Protein AF-A0A5C9EFH4-F1 (afdb_monomer)

Secondary structure (DSSP, 8-state):
-----SSHHHHHHHHHHHHHHHHHHHSB-SSSTTSSTTB----SB--EEE-HHHHHSS-TTTTEEESSSS-B-HHHHHHTHHHHHHHHGGG-

Nearest PDB structures (foldseek):
  6muu-assembly1_D  TM=8.212E-01  e=4.209E-02  Thermococcus onnurineus

Structure (mmCIF, N/CA/C/O backbone):
data_AF-A0A5C9EFH4-F1
#
_entry.id   AF-A0A5C9EFH4-F1
#
loop_
_atom_site.group_PDB
_atom_site.id
_atom_site.type_symbol
_atom_site.label_atom_id
_atom_site.label_alt_id
_atom_site.label_comp_id
_atom_site.label_asym_id
_atom_site.label_entity_id
_atom_site.label_seq_id
_atom_site.pdbx_PDB_ins_code
_atom_site.Cartn_x
_atom_site.Cartn_y
_atom_site.Cartn_z
_atom_site.occupancy
_atom_site.B_iso_or_equiv
_atom_site.auth_seq_id
_atom_site.auth_comp_id
_atom_site.auth_asym_id
_atom_site.auth_atom_id
_atom_site.pdbx_PDB_model_num
ATOM 1 N N . MET A 1 1 ? 5.265 6.478 3.178 1.00 89.62 1 MET A N 1
ATOM 2 C CA . MET A 1 1 ? 4.370 7.462 2.526 1.00 89.62 1 MET A CA 1
ATOM 3 C C . MET A 1 1 ? 3.094 7.560 3.350 1.00 89.62 1 MET A C 1
ATOM 5 O O . MET A 1 1 ? 2.703 6.543 3.906 1.00 89.62 1 MET A O 1
ATOM 9 N N . ILE A 1 2 ? 2.492 8.745 3.462 1.00 93.06 2 ILE A N 1
ATOM 10 C CA . ILE A 1 2 ? 1.165 8.944 4.072 1.00 93.06 2 ILE A CA 1
ATOM 11 C C . ILE A 1 2 ? 0.185 9.235 2.932 1.00 93.06 2 ILE A C 1
ATOM 13 O O . ILE A 1 2 ? 0.551 9.947 1.997 1.00 93.06 2 ILE A O 1
ATOM 17 N N . TYR A 1 3 ? -1.006 8.646 2.991 1.00 95.00 3 TYR A N 1
ATOM 18 C CA . TYR A 1 3 ? -2.086 8.865 2.036 1.00 95.00 3 TYR A CA 1
ATOM 19 C C . TYR A 1 3 ? -3.367 9.117 2.827 1.00 95.00 3 TYR A C 1
ATOM 21 O O . TYR A 1 3 ? -3.798 8.241 3.576 1.00 95.00 3 TYR A O 1
ATOM 29 N N . ASP A 1 4 ? -3.931 10.311 2.685 1.00 94.19 4 ASP A N 1
ATOM 30 C CA . ASP A 1 4 ? -5.131 10.713 3.412 1.00 94.19 4 ASP A CA 1
ATOM 31 C C . ASP A 1 4 ? -6.383 10.273 2.645 1.00 94.19 4 ASP A C 1
ATOM 33 O O . ASP A 1 4 ? -6.472 10.438 1.428 1.00 94.19 4 ASP A O 1
ATOM 37 N N . ILE A 1 5 ? -7.349 9.706 3.368 1.00 93.19 5 ILE A N 1
ATOM 38 C CA . ILE A 1 5 ? -8.623 9.232 2.825 1.00 93.19 5 ILE A CA 1
ATOM 39 C C . ILE A 1 5 ? -9.727 10.073 3.463 1.00 93.19 5 ILE A C 1
ATOM 41 O O . ILE A 1 5 ? -9.941 9.998 4.670 1.00 93.19 5 ILE A O 1
ATOM 45 N N . TYR A 1 6 ? -10.416 10.884 2.663 1.00 91.56 6 TYR A N 1
ATOM 46 C CA . TYR A 1 6 ? -11.524 11.729 3.121 1.00 91.56 6 TYR A CA 1
ATOM 47 C C . TYR A 1 6 ? -12.883 11.140 2.758 1.00 91.56 6 TYR A C 1
ATOM 49 O O . TYR A 1 6 ? -13.892 11.455 3.383 1.00 91.56 6 TYR A O 1
ATOM 57 N N . ASN A 1 7 ? -12.927 10.335 1.699 1.00 93.44 7 ASN A N 1
ATOM 58 C CA . ASN A 1 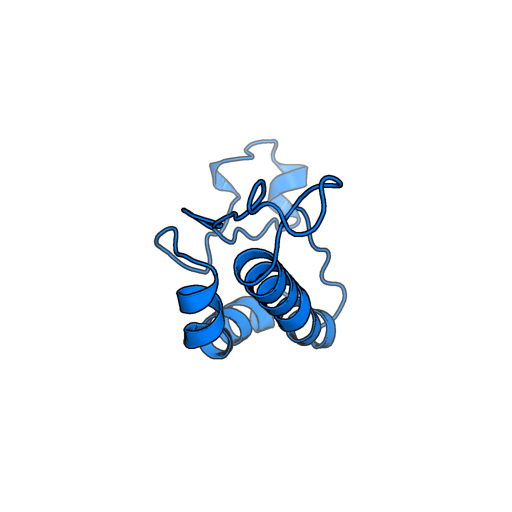7 ? -14.130 9.668 1.234 1.00 93.44 7 ASN A CA 1
ATOM 59 C C . ASN A 1 7 ? -13.780 8.356 0.514 1.00 93.44 7 ASN A C 1
ATOM 61 O O . ASN A 1 7 ? -12.641 8.116 0.118 1.00 93.44 7 ASN A O 1
ATOM 65 N N . GLN A 1 8 ? -14.787 7.511 0.297 1.00 92.12 8 GLN A N 1
ATOM 66 C CA . GLN A 1 8 ? -14.599 6.173 -0.269 1.00 92.12 8 GLN A CA 1
ATOM 67 C C . GLN A 1 8 ? -13.946 6.172 -1.665 1.00 92.12 8 GLN A C 1
ATOM 69 O O . GLN A 1 8 ? -13.248 5.222 -2.014 1.00 92.12 8 GLN A O 1
ATOM 74 N N . LYS A 1 9 ? -14.133 7.234 -2.460 1.00 94.62 9 LYS A N 1
ATOM 75 C CA . LYS A 1 9 ? -13.533 7.359 -3.796 1.00 94.62 9 LYS A CA 1
ATOM 76 C C . LYS A 1 9 ? -12.014 7.521 -3.733 1.00 94.62 9 LYS A C 1
ATOM 78 O O . LYS A 1 9 ? -11.327 7.133 -4.671 1.00 94.62 9 LYS A O 1
ATOM 83 N N . ASP A 1 10 ? -11.475 8.046 -2.637 1.00 95.69 10 ASP A N 1
ATOM 84 C CA . ASP A 1 10 ? -10.025 8.181 -2.475 1.00 95.69 10 ASP A CA 1
ATOM 85 C C . ASP A 1 10 ? -9.359 6.793 -2.384 1.00 95.69 10 ASP A C 1
ATOM 87 O O . ASP A 1 10 ? -8.246 6.602 -2.870 1.00 95.69 10 ASP A O 1
ATOM 91 N N . ILE A 1 11 ? -10.077 5.773 -1.887 1.00 94.38 11 ILE A N 1
ATOM 92 C CA . ILE A 1 11 ? -9.602 4.380 -1.922 1.00 94.38 11 ILE A CA 1
ATOM 93 C C . ILE A 1 11 ? -9.407 3.914 -3.372 1.00 94.38 11 ILE A C 1
ATOM 95 O O . ILE A 1 11 ? -8.444 3.209 -3.660 1.00 94.38 11 ILE A O 1
ATOM 99 N N . ASP A 1 12 ? -10.264 4.334 -4.308 1.00 95.00 12 ASP A N 1
ATOM 100 C CA . ASP A 1 12 ? -10.091 4.004 -5.730 1.00 95.00 12 ASP A CA 1
ATOM 101 C C . ASP A 1 12 ? -8.829 4.646 -6.306 1.00 95.00 12 ASP A C 1
ATOM 103 O O . ASP A 1 12 ? -8.134 4.048 -7.127 1.00 95.00 12 ASP A O 1
ATOM 107 N N . PHE A 1 13 ? -8.500 5.857 -5.860 1.00 96.25 13 PHE A N 1
ATOM 108 C CA . PHE A 1 13 ? -7.318 6.578 -6.318 1.00 96.25 13 PHE A CA 1
ATOM 109 C C . PHE A 1 13 ? -6.012 6.025 -5.751 1.00 96.25 13 PHE A C 1
ATOM 111 O O . PHE A 1 13 ? -4.969 6.171 -6.392 1.00 96.25 13 PHE A O 1
ATOM 118 N N . LEU A 1 14 ? -6.056 5.322 -4.618 1.00 95.81 14 LEU A N 1
ATOM 119 C CA . LEU A 1 14 ? -4.896 4.617 -4.079 1.00 95.81 14 LEU A CA 1
ATOM 120 C C . LEU A 1 14 ? -4.329 3.587 -5.077 1.00 95.81 14 LEU A C 1
ATOM 122 O O . LEU A 1 14 ? -3.116 3.374 -5.115 1.00 95.81 14 LEU A O 1
ATOM 126 N N . LEU A 1 15 ? -5.171 3.013 -5.948 1.00 96.31 15 LEU A N 1
ATOM 127 C CA . LEU A 1 15 ? -4.730 2.127 -7.031 1.00 96.31 15 LEU A CA 1
ATOM 128 C C . LEU A 1 15 ? -3.678 2.800 -7.920 1.00 96.31 15 LEU A C 1
ATOM 130 O O . LEU A 1 15 ? -2.673 2.180 -8.272 1.00 96.31 15 LEU A O 1
ATOM 134 N N . TYR A 1 16 ? -3.884 4.076 -8.254 1.00 97.62 16 TYR A N 1
ATOM 135 C CA . TYR A 1 16 ? -2.987 4.817 -9.138 1.00 97.62 1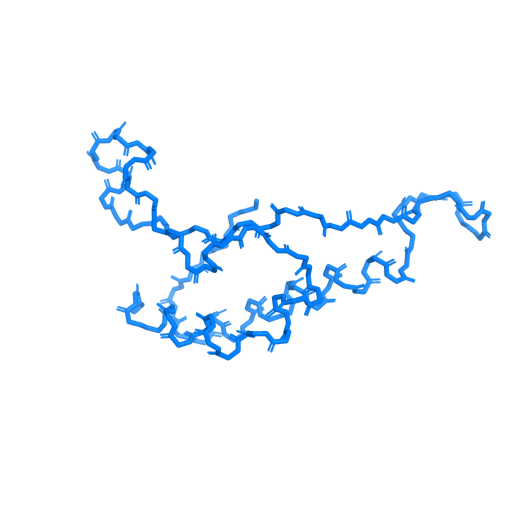6 TYR A CA 1
ATOM 136 C C . TYR A 1 16 ? -1.609 5.031 -8.522 1.00 97.62 16 TYR A C 1
ATOM 138 O O . TYR A 1 16 ? -0.622 5.092 -9.254 1.00 97.62 16 TYR A O 1
ATOM 146 N N . VAL A 1 17 ? -1.508 5.079 -7.193 1.00 97.31 17 VAL A N 1
ATOM 147 C CA . VAL A 1 17 ? -0.215 5.157 -6.509 1.00 97.31 17 VAL A CA 1
ATOM 148 C C . VAL A 1 17 ? 0.576 3.872 -6.737 1.00 97.31 17 VAL A C 1
ATOM 150 O O . VAL A 1 17 ? 1.707 3.928 -7.212 1.00 97.31 17 VAL A O 1
ATOM 153 N N . PHE A 1 18 ? -0.032 2.709 -6.493 1.00 97.12 18 PHE A N 1
ATOM 154 C CA . PHE A 1 18 ? 0.634 1.422 -6.711 1.00 97.12 18 PHE A CA 1
ATOM 155 C C . P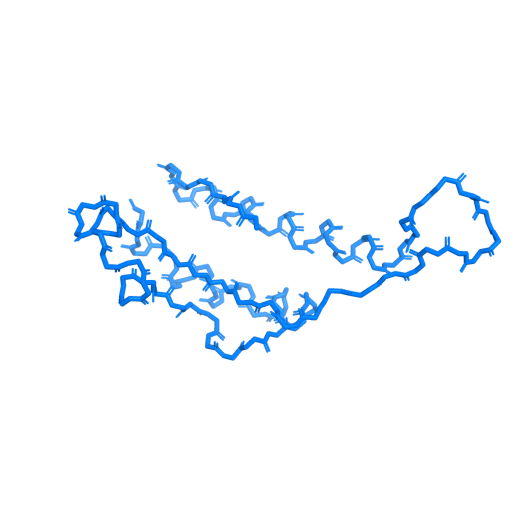HE A 1 18 ? 0.931 1.156 -8.191 1.00 97.12 18 PHE A C 1
ATOM 157 O O . PHE A 1 18 ? 1.998 0.645 -8.519 1.00 97.12 18 PHE A O 1
ATOM 164 N N . GLN A 1 19 ? 0.040 1.552 -9.104 1.00 97.44 19 GLN A N 1
ATOM 165 C CA . GLN A 1 19 ? 0.313 1.476 -10.542 1.00 97.44 19 GLN A CA 1
ATOM 166 C C . GLN A 1 19 ? 1.499 2.359 -10.932 1.00 97.44 19 GLN A C 1
ATOM 168 O O . GLN A 1 19 ? 2.367 1.914 -11.673 1.00 97.44 19 GLN A O 1
ATOM 173 N N . SER A 1 20 ? 1.585 3.575 -10.390 1.00 96.81 20 SER A N 1
ATOM 174 C CA . SER A 1 20 ? 2.720 4.471 -10.635 1.00 96.81 20 SER A CA 1
ATOM 175 C C . SER A 1 20 ? 4.025 3.908 -10.072 1.00 96.81 20 SER A C 1
ATOM 177 O O . SER A 1 20 ? 5.064 4.029 -10.712 1.00 96.81 20 SER A O 1
ATOM 179 N N . MET A 1 21 ? 3.980 3.242 -8.912 1.00 96.56 21 MET A N 1
ATOM 180 C CA . MET A 1 21 ? 5.138 2.519 -8.379 1.00 96.56 21 MET A CA 1
ATOM 181 C C . MET A 1 21 ? 5.574 1.405 -9.331 1.00 96.56 21 MET A C 1
ATOM 183 O O . MET A 1 21 ? 6.760 1.306 -9.621 1.00 96.56 21 MET A O 1
ATOM 187 N N . LYS A 1 22 ? 4.632 0.619 -9.870 1.00 96.69 22 LYS A N 1
ATOM 188 C CA . LYS A 1 22 ? 4.950 -0.440 -10.835 1.00 96.69 22 LYS A CA 1
ATOM 189 C C . LYS A 1 22 ? 5.539 0.121 -12.131 1.00 96.69 22 LYS A C 1
ATOM 191 O O . LYS A 1 22 ? 6.535 -0.398 -12.618 1.00 96.69 22 LYS A O 1
ATOM 196 N N . LEU A 1 23 ? 4.974 1.214 -12.643 1.00 95.62 23 LEU A N 1
ATOM 197 C CA . LEU A 1 23 ? 5.520 1.922 -13.803 1.00 95.62 23 LEU A CA 1
ATOM 198 C C . LEU A 1 23 ? 6.957 2.389 -13.557 1.00 95.62 23 LEU A C 1
ATOM 200 O O . LEU A 1 23 ? 7.776 2.316 -14.463 1.00 95.62 23 LEU A O 1
ATOM 204 N N . LEU A 1 24 ? 7.274 2.832 -12.339 1.00 92.88 24 LEU A N 1
ATOM 205 C CA . LEU A 1 24 ? 8.630 3.236 -11.981 1.00 92.88 24 LEU A CA 1
ATOM 206 C C . LEU A 1 24 ? 9.601 2.049 -11.859 1.00 92.88 24 LEU A C 1
ATOM 208 O O . LEU A 1 24 ? 10.777 2.228 -12.144 1.00 92.88 24 LEU A O 1
ATOM 212 N N . GLU A 1 25 ? 9.145 0.858 -11.455 1.00 94.12 25 GLU A N 1
ATOM 213 C CA . GLU A 1 25 ? 9.969 -0.370 -11.495 1.00 94.12 25 GLU A CA 1
ATOM 214 C C . GLU A 1 25 ? 10.288 -0.811 -12.931 1.00 94.12 25 GLU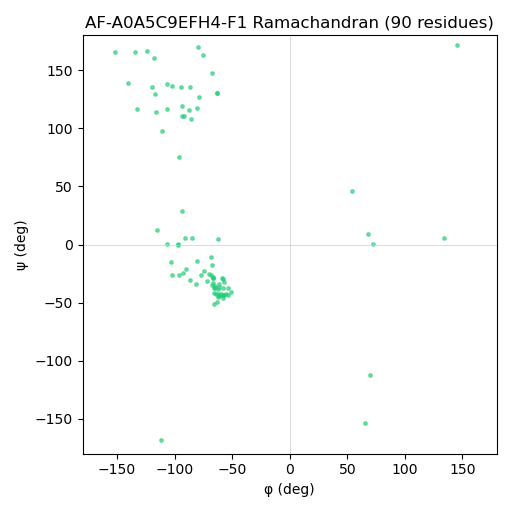 A C 1
ATOM 216 O O . GLU A 1 25 ? 11.353 -1.374 -13.191 1.00 94.12 25 GLU A O 1
ATOM 221 N N . ASP A 1 26 ? 9.351 -0.569 -13.851 1.00 91.75 26 ASP A N 1
ATOM 222 C CA . ASP A 1 26 ? 9.504 -0.866 -15.277 1.00 91.75 26 ASP A CA 1
ATOM 223 C C . ASP A 1 26 ? 10.326 0.220 -16.012 1.00 91.75 26 ASP A C 1
ATOM 225 O O . ASP A 1 26 ? 10.791 -0.006 -17.132 1.00 91.75 26 ASP A O 1
ATOM 229 N N . ASP A 1 27 ? 10.533 1.376 -15.373 1.00 89.06 27 ASP A N 1
ATOM 230 C CA . ASP A 1 27 ? 11.366 2.489 -15.836 1.00 89.06 27 ASP A CA 1
ATOM 231 C C . ASP A 1 27 ? 12.617 2.659 -14.938 1.00 89.06 27 ASP A C 1
ATOM 233 O O . ASP A 1 27 ? 12.981 1.790 -14.141 1.00 89.06 27 ASP A O 1
ATOM 237 N N . TYR A 1 28 ? 13.335 3.770 -15.091 1.00 85.69 28 TYR A N 1
ATOM 238 C CA . TYR A 1 28 ? 14.563 4.063 -14.361 1.00 85.69 28 TYR A CA 1
ATOM 239 C C . TYR A 1 28 ? 14.403 5.307 -13.484 1.00 85.69 28 TYR A C 1
ATOM 241 O O . TYR A 1 28 ? 14.042 6.390 -13.943 1.00 85.69 28 TYR A O 1
ATOM 249 N N . LEU A 1 29 ? 14.771 5.186 -12.211 1.00 84.94 29 LEU A N 1
ATOM 250 C CA . LEU A 1 29 ? 14.884 6.304 -11.288 1.00 84.94 29 LEU A CA 1
ATOM 251 C C . LEU A 1 29 ? 16.274 6.957 -11.406 1.00 84.94 29 LEU A C 1
ATOM 253 O O . LEU A 1 29 ? 17.277 6.406 -10.952 1.00 84.94 29 LEU A O 1
ATOM 257 N N . GLY A 1 30 ? 16.341 8.160 -11.985 1.00 81.62 30 GLY A N 1
ATOM 258 C CA . GLY A 1 30 ? 17.572 8.958 -12.067 1.00 81.62 30 GLY A CA 1
ATOM 259 C C . GLY A 1 30 ? 17.701 9.776 -13.356 1.00 81.62 30 GLY A C 1
ATOM 260 O O . GLY A 1 30 ? 16.910 9.644 -14.280 1.00 81.62 30 GLY A O 1
ATOM 261 N N . GLY A 1 31 ? 18.710 10.654 -13.419 1.00 70.69 31 GLY A N 1
ATOM 262 C CA . GLY A 1 31 ? 18.886 11.621 -14.518 1.00 70.69 31 GLY A CA 1
ATOM 263 C C . GLY A 1 31 ? 19.852 11.209 -15.637 1.00 70.69 31 GLY A C 1
ATOM 264 O O . GLY A 1 31 ? 20.057 11.977 -16.572 1.00 70.69 31 GLY A O 1
ATOM 265 N N . SER A 1 32 ? 20.478 10.032 -15.557 1.00 64.88 32 SER A N 1
ATOM 266 C CA . SER A 1 32 ? 21.598 9.655 -16.444 1.00 64.88 32 SER A CA 1
ATOM 267 C C . SER A 1 32 ? 21.181 9.056 -17.799 1.00 64.88 32 SER A C 1
ATOM 269 O O . SER A 1 32 ? 22.040 8.635 -18.576 1.00 64.88 32 SER A O 1
ATOM 271 N N . GLY A 1 33 ? 19.882 9.030 -18.113 1.00 65.25 33 GLY A N 1
ATOM 272 C CA . GLY A 1 33 ? 19.360 8.541 -19.392 1.00 65.25 33 GLY A CA 1
ATOM 273 C C . GLY A 1 33 ? 19.581 7.039 -19.637 1.00 65.25 33 GLY A C 1
ATOM 274 O O . GLY A 1 33 ? 19.711 6.247 -18.710 1.00 65.25 33 GLY A O 1
ATOM 275 N N . THR A 1 34 ? 19.641 6.648 -20.915 1.00 60.03 34 THR A N 1
ATOM 276 C CA . THR A 1 34 ? 19.554 5.271 -21.463 1.00 60.03 34 THR A CA 1
ATOM 277 C C . THR A 1 34 ? 20.646 4.273 -21.046 1.00 60.03 34 THR A C 1
ATOM 279 O O . THR A 1 34 ? 20.676 3.151 -21.547 1.00 60.03 34 THR A O 1
ATOM 282 N N . ARG A 1 35 ? 21.566 4.633 -20.144 1.00 72.00 35 ARG A N 1
ATOM 283 C CA . ARG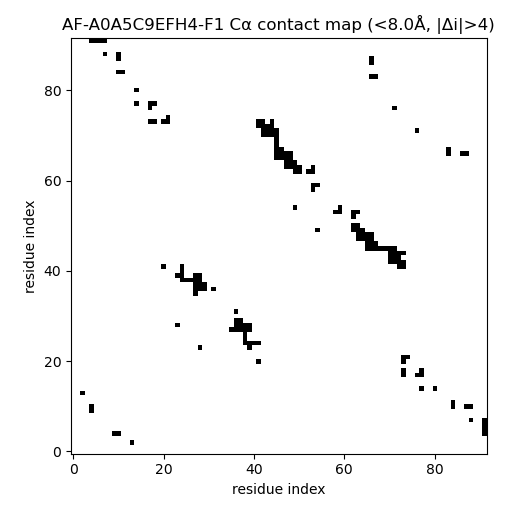 A 1 35 ? 22.724 3.800 -19.760 1.00 72.00 35 ARG A CA 1
ATOM 284 C C . ARG A 1 35 ? 22.487 2.916 -18.527 1.00 72.00 35 ARG A C 1
ATOM 286 O O . ARG A 1 35 ? 23.434 2.590 -17.820 1.00 72.00 35 ARG A O 1
ATOM 293 N N . GLY A 1 36 ? 21.238 2.510 -18.290 1.00 66.06 36 GLY A N 1
ATOM 294 C CA . GLY A 1 36 ? 20.887 1.400 -17.392 1.00 66.06 36 GLY A CA 1
ATOM 295 C C . GLY A 1 36 ? 21.141 1.615 -15.895 1.00 66.06 36 GLY A C 1
ATOM 296 O O . GLY A 1 36 ? 21.028 0.667 -15.125 1.00 66.06 36 GL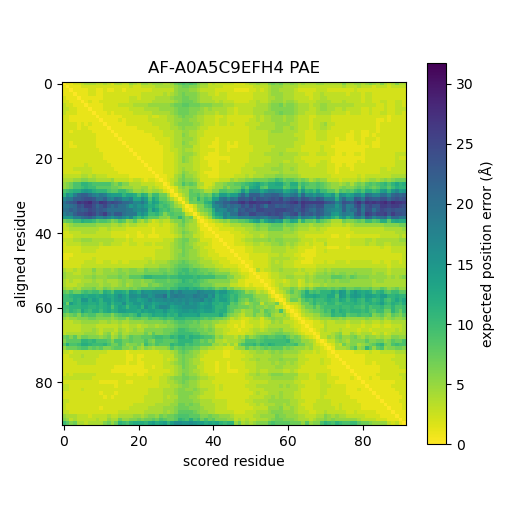Y A O 1
ATOM 297 N N . SER A 1 37 ? 21.478 2.828 -15.452 1.00 72.56 37 SER A N 1
ATOM 298 C CA . SER A 1 37 ? 21.628 3.145 -14.030 1.00 72.56 37 SER A CA 1
ATOM 299 C C . SER A 1 37 ? 20.315 3.706 -13.487 1.00 72.56 37 SER A C 1
ATOM 301 O O . SER A 1 37 ? 19.949 4.822 -13.854 1.00 72.56 37 SER A O 1
ATOM 303 N N . GLY A 1 38 ? 19.625 2.962 -12.622 1.00 82.12 38 GLY A N 1
ATOM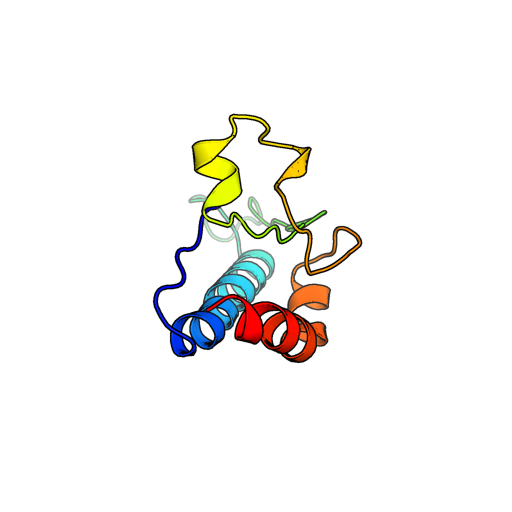 304 C CA . GLY A 1 38 ? 18.418 3.459 -11.949 1.00 82.12 38 GLY A CA 1
ATOM 305 C C . GLY A 1 38 ? 17.230 2.508 -11.936 1.00 82.12 38 GLY A C 1
ATOM 306 O O . GLY A 1 38 ? 16.172 2.916 -11.478 1.00 82.12 38 GLY A O 1
ATOM 307 N N . GLN A 1 39 ? 17.363 1.269 -12.418 1.00 89.06 39 GLN A N 1
ATOM 308 C CA . GLN A 1 39 ? 16.293 0.292 -12.232 1.00 89.06 39 GLN A CA 1
ATOM 309 C C . GLN A 1 39 ? 16.119 0.042 -10.731 1.00 89.06 39 GLN A C 1
ATOM 311 O O . GLN A 1 39 ? 17.103 -0.192 -10.022 1.00 89.06 39 GLN A O 1
ATOM 316 N N . ILE A 1 40 ? 14.879 0.116 -10.260 1.00 91.94 40 ILE A N 1
ATOM 317 C CA . ILE A 1 40 ? 14.534 -0.086 -8.856 1.00 91.94 40 ILE A CA 1
ATOM 318 C C . ILE A 1 40 ? 13.486 -1.183 -8.707 1.00 91.94 40 ILE A C 1
ATOM 320 O O . ILE A 1 40 ? 12.827 -1.578 -9.662 1.00 91.94 40 ILE A O 1
ATOM 324 N N . GLU A 1 41 ? 13.314 -1.639 -7.474 1.00 94.44 41 GLU A N 1
ATOM 325 C CA . GLU A 1 41 ? 12.210 -2.500 -7.072 1.00 94.44 41 GLU A CA 1
ATOM 326 C C . GLU A 1 41 ? 11.734 -2.057 -5.692 1.00 94.44 41 GLU A C 1
ATOM 328 O O . GLU A 1 41 ? 12.551 -1.770 -4.809 1.00 94.44 41 GLU A O 1
ATOM 333 N N . PHE A 1 42 ?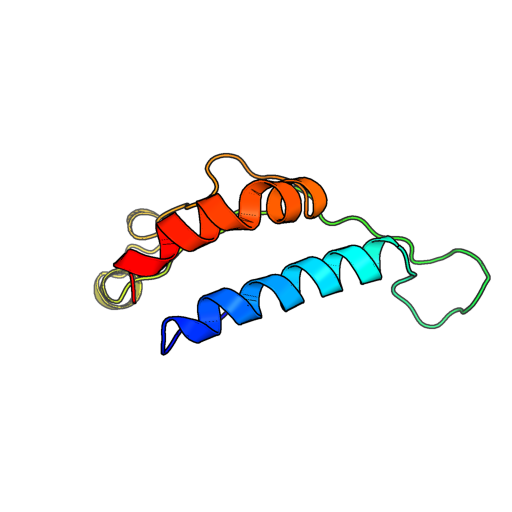 10.420 -2.026 -5.488 1.00 95.81 42 PHE A N 1
ATOM 334 C CA . PHE A 1 42 ? 9.836 -1.818 -4.174 1.00 95.81 42 PHE A CA 1
ATOM 335 C C . PHE A 1 42 ? 9.553 -3.168 -3.513 1.00 95.81 42 PHE A C 1
ATOM 337 O O . PHE A 1 42 ? 8.755 -3.979 -3.990 1.00 95.81 42 PHE A O 1
ATOM 344 N N . ARG A 1 43 ? 10.186 -3.394 -2.362 1.00 94.00 43 ARG A N 1
ATOM 345 C CA . ARG A 1 43 ? 10.047 -4.620 -1.569 1.00 94.00 43 ARG A CA 1
ATOM 346 C C . ARG A 1 43 ? 9.457 -4.317 -0.202 1.00 94.00 43 ARG A C 1
ATOM 348 O O . ARG A 1 43 ? 9.495 -3.177 0.255 1.00 94.00 43 ARG A O 1
ATOM 355 N N . ASP A 1 44 ? 8.921 -5.360 0.421 1.00 94.81 44 ASP A N 1
ATOM 356 C CA . ASP A 1 44 ? 8.468 -5.348 1.811 1.00 94.81 44 ASP A CA 1
ATOM 357 C C . ASP A 1 44 ? 7.470 -4.216 2.126 1.00 94.81 44 ASP A C 1
ATOM 359 O O . ASP A 1 44 ? 7.563 -3.530 3.144 1.00 94.81 44 ASP A O 1
ATOM 363 N N . ILE A 1 45 ? 6.469 -4.028 1.258 1.00 95.56 45 ILE A N 1
ATOM 364 C CA . ILE A 1 45 ? 5.445 -3.000 1.451 1.00 95.56 45 ILE A CA 1
ATOM 365 C C . ILE A 1 45 ? 4.386 -3.501 2.436 1.00 95.56 45 ILE A C 1
ATOM 367 O O . ILE A 1 45 ? 3.643 -4.446 2.154 1.00 95.56 45 ILE A O 1
ATOM 371 N N . SER A 1 46 ? 4.273 -2.809 3.568 1.00 94.81 46 SER A N 1
ATOM 372 C CA . SER A 1 46 ? 3.165 -2.919 4.521 1.00 94.81 46 SER A CA 1
ATOM 373 C C . SER A 1 46 ? 2.201 -1.747 4.358 1.00 94.81 46 SER A C 1
ATOM 375 O O . SER A 1 46 ? 2.646 -0.596 4.285 1.00 94.81 46 SER A O 1
ATOM 377 N N . ILE A 1 47 ? 0.897 -2.010 4.377 1.00 94.25 47 ILE A N 1
ATOM 378 C CA . ILE A 1 47 ? -0.125 -0.963 4.394 1.00 94.25 47 ILE A CA 1
ATOM 379 C C . ILE A 1 47 ? -0.731 -0.929 5.794 1.00 94.25 47 ILE A C 1
ATOM 381 O O . ILE A 1 47 ? -1.334 -1.904 6.236 1.00 94.25 47 ILE A O 1
ATOM 385 N N . ASN A 1 48 ? -0.554 0.195 6.486 1.00 93.38 48 ASN A N 1
ATOM 386 C CA . ASN A 1 48 ? -1.039 0.387 7.849 1.00 93.38 48 ASN A CA 1
ATOM 387 C C . ASN A 1 48 ? -2.013 1.562 7.896 1.00 93.38 48 ASN A C 1
ATOM 389 O O . ASN A 1 48 ? -1.734 2.618 7.323 1.00 93.38 48 ASN A O 1
ATOM 393 N N . VAL A 1 49 ? -3.125 1.384 8.602 1.00 92.75 49 VAL A N 1
ATOM 394 C CA . VAL A 1 49 ? -4.125 2.427 8.826 1.00 92.75 49 VAL A CA 1
ATOM 395 C C . VAL A 1 49 ? -3.845 3.121 10.153 1.00 92.75 49 VAL A C 1
ATOM 397 O O . VAL A 1 49 ? -3.559 2.469 11.158 1.00 92.75 49 VAL A O 1
ATOM 400 N N . LYS A 1 50 ? -3.923 4.453 10.131 1.00 90.69 50 LYS A N 1
ATOM 401 C CA . LYS A 1 50 ? -3.802 5.326 11.300 1.00 90.69 50 LYS A CA 1
ATOM 402 C C . LYS A 1 50 ? -5.159 5.953 11.585 1.00 90.69 50 LYS A C 1
ATOM 404 O O . LYS A 1 50 ? -5.538 6.926 10.941 1.00 90.69 50 LYS A O 1
ATOM 409 N N . GLU A 1 51 ? -5.890 5.365 12.519 1.00 85.31 51 GLU A N 1
ATOM 410 C CA . GLU A 1 51 ? -7.173 5.895 12.989 1.00 85.31 51 GLU A CA 1
ATOM 411 C C . GLU A 1 51 ? -6.964 7.031 14.002 1.00 85.31 51 GLU A C 1
ATOM 413 O O . GLU A 1 51 ? -5.860 7.232 14.502 1.00 85.31 51 GLU A O 1
ATOM 418 N N . GLU A 1 52 ? -8.025 7.753 14.367 1.00 83.88 52 GLU A N 1
ATOM 419 C CA . GLU A 1 52 ? -7.951 8.881 15.311 1.00 83.88 52 GLU A CA 1
ATOM 420 C C . GLU A 1 52 ? -7.220 8.522 16.622 1.00 83.88 52 GLU A C 1
ATOM 422 O O . GLU A 1 52 ? -6.379 9.283 17.105 1.00 83.88 52 GLU A O 1
ATOM 427 N N . LYS A 1 53 ? -7.471 7.315 17.155 1.00 83.69 53 LYS A N 1
ATOM 428 C CA . LYS A 1 53 ? -6.825 6.794 18.371 1.00 83.69 53 LYS A CA 1
ATOM 429 C C . LYS A 1 53 ? -5.293 6.835 18.309 1.00 83.69 53 LYS A C 1
ATOM 431 O O . LYS A 1 53 ? -4.683 7.228 19.298 1.00 83.69 53 LYS A O 1
ATOM 436 N N . TYR A 1 54 ? -4.698 6.572 17.140 1.00 85.00 54 TYR A N 1
ATOM 437 C CA . TYR A 1 54 ? -3.247 6.594 16.927 1.00 85.00 54 TYR A CA 1
ATOM 438 C C . TYR A 1 54 ? -2.641 7.956 17.295 1.00 85.00 54 TYR A C 1
ATOM 440 O O . TYR A 1 54 ? -1.507 8.033 17.764 1.00 85.00 54 TYR A O 1
ATOM 448 N N . TYR A 1 55 ? -3.389 9.045 17.101 1.00 83.56 55 TYR A N 1
ATOM 449 C CA . TYR A 1 55 ? -2.932 10.403 17.398 1.00 83.56 55 TYR A CA 1
ATOM 450 C C . TYR A 1 55 ? -3.253 10.854 18.828 1.00 83.56 55 TYR A C 1
ATOM 452 O O . TYR A 1 55 ? -2.601 11.764 19.338 1.00 83.56 55 TYR A O 1
ATOM 460 N N . ASN A 1 56 ? -4.225 10.215 19.482 1.00 84.62 56 ASN A N 1
ATOM 461 C CA . ASN A 1 56 ? -4.738 10.635 20.785 1.00 84.62 56 ASN A CA 1
ATOM 462 C C . ASN A 1 56 ? -4.089 9.895 21.969 1.00 84.62 56 ASN A C 1
ATOM 464 O O . ASN A 1 56 ? -4.055 10.434 23.074 1.00 84.62 56 ASN A O 1
ATOM 468 N N . THR A 1 57 ? -3.588 8.672 21.773 1.00 80.00 57 THR A N 1
ATOM 469 C CA . THR A 1 57 ? -3.073 7.808 22.857 1.00 80.00 57 THR A CA 1
ATOM 470 C C . THR A 1 57 ? -1.567 7.948 23.090 1.00 80.00 57 THR A C 1
ATOM 472 O O . THR A 1 57 ? -1.086 7.661 24.184 1.00 80.00 57 THR A O 1
ATOM 475 N N . GLY A 1 58 ? -0.807 8.369 22.072 1.00 73.62 58 GLY A N 1
ATOM 476 C CA . GLY A 1 58 ? 0.660 8.365 22.094 1.00 73.62 58 GLY A CA 1
ATOM 477 C C . GLY A 1 58 ? 1.299 6.969 21.984 1.00 73.62 58 GLY A C 1
ATOM 478 O O . GLY A 1 58 ? 2.527 6.883 21.975 1.00 73.62 58 GLY A O 1
ATOM 479 N N . ASN A 1 59 ? 0.501 5.898 21.862 1.00 76.06 59 ASN A N 1
ATOM 480 C CA . ASN A 1 59 ? 0.954 4.515 21.663 1.00 76.06 59 ASN A CA 1
ATOM 481 C C . ASN A 1 59 ? 0.934 4.148 20.171 1.00 76.06 59 ASN A C 1
ATOM 483 O O . ASN A 1 59 ? 0.074 3.421 19.680 1.00 76.06 59 ASN A O 1
ATOM 487 N N . TYR A 1 60 ? 1.915 4.667 19.436 1.00 73.50 60 TYR A N 1
ATOM 488 C CA . TYR A 1 60 ? 1.923 4.613 17.973 1.00 73.50 60 TYR A CA 1
ATOM 489 C C . TYR A 1 60 ? 2.059 3.206 17.372 1.00 73.50 60 TYR A C 1
ATOM 491 O O . TYR A 1 60 ? 1.546 2.979 16.285 1.00 73.50 60 TYR A O 1
ATOM 499 N N . ASP A 1 61 ? 2.711 2.254 18.040 1.00 74.25 61 ASP A N 1
ATOM 500 C CA . ASP A 1 61 ? 2.900 0.913 17.463 1.00 74.25 61 ASP A CA 1
ATOM 501 C C . ASP A 1 61 ? 1.669 0.009 17.641 1.00 74.25 61 ASP A C 1
ATOM 503 O O . ASP A 1 61 ? 1.354 -0.786 16.759 1.00 74.25 61 ASP A O 1
ATOM 507 N N . GLU A 1 62 ? 0.944 0.147 18.754 1.00 74.31 62 GLU A N 1
ATOM 508 C CA . GLU A 1 62 ? -0.235 -0.679 19.063 1.00 74.31 62 GLU A CA 1
ATOM 509 C C . GLU A 1 62 ? -1.479 -0.250 18.271 1.00 74.31 62 GLU A C 1
ATOM 511 O O . GLU A 1 62 ? -2.363 -1.064 18.004 1.00 74.31 62 GLU A O 1
ATOM 516 N N . ASP A 1 63 ? -1.535 1.019 17.864 1.00 77.44 63 ASP A N 1
ATOM 517 C CA . ASP A 1 63 ? -2.683 1.597 17.164 1.00 77.44 63 ASP A CA 1
ATOM 518 C C . ASP A 1 63 ? -2.595 1.500 15.630 1.00 77.44 63 ASP A C 1
ATOM 520 O O . ASP A 1 63 ? -3.468 2.023 14.932 1.00 77.44 63 ASP A O 1
ATOM 524 N N . LEU A 1 64 ? -1.577 0.816 15.092 1.00 84.69 64 LEU A N 1
ATOM 525 C CA . LEU A 1 64 ? -1.440 0.552 13.659 1.00 84.69 64 LEU A CA 1
ATOM 526 C C . LEU A 1 64 ? -2.167 -0.732 13.256 1.00 84.69 64 LEU A C 1
ATOM 528 O O . LEU A 1 64 ? -1.763 -1.841 13.607 1.00 84.69 64 LEU A O 1
ATOM 532 N N . THR A 1 65 ? -3.189 -0.588 12.417 1.00 88.44 65 THR A N 1
ATOM 533 C CA . THR A 1 65 ? -3.871 -1.736 11.809 1.00 88.44 65 THR A CA 1
ATOM 534 C C . THR A 1 65 ? -3.223 -2.062 10.465 1.00 88.44 65 THR A C 1
ATOM 536 O O . THR A 1 65 ? -3.370 -1.300 9.509 1.00 88.44 65 THR A O 1
ATOM 539 N N . ASN A 1 66 ? -2.520 -3.193 10.364 1.00 90.88 66 ASN A N 1
ATOM 540 C CA . ASN A 1 66 ? -2.000 -3.684 9.085 1.00 90.88 66 ASN A CA 1
ATOM 541 C C . ASN A 1 66 ? -3.120 -4.365 8.275 1.00 90.88 66 ASN A C 1
ATOM 543 O O . ASN A 1 66 ? -3.779 -5.279 8.771 1.00 90.88 66 ASN A O 1
ATOM 547 N N . ILE A 1 67 ? -3.319 -3.936 7.025 1.00 91.94 67 ILE A N 1
ATOM 548 C CA . ILE A 1 67 ? -4.430 -4.407 6.177 1.00 91.94 67 ILE A CA 1
ATOM 549 C C . ILE A 1 67 ? -4.029 -5.423 5.104 1.00 91.94 67 ILE A C 1
ATOM 551 O O . ILE A 1 67 ? -4.905 -6.056 4.516 1.00 91.94 67 ILE A O 1
ATOM 555 N N . ASN A 1 68 ? -2.735 -5.576 4.808 1.00 90.62 68 ASN A N 1
ATOM 556 C CA . ASN A 1 68 ? -2.252 -6.529 3.804 1.00 90.62 68 ASN A CA 1
ATOM 557 C C . ASN A 1 68 ? -1.573 -7.770 4.408 1.00 90.62 68 ASN A C 1
ATOM 559 O O . ASN A 1 68 ? -1.190 -8.671 3.659 1.00 90.62 68 ASN A O 1
ATOM 563 N N . GLY A 1 69 ? -1.506 -7.853 5.739 1.00 85.88 69 GLY A N 1
ATOM 564 C CA . GLY A 1 69 ? -0.852 -8.920 6.482 1.00 85.88 69 GLY A CA 1
ATOM 565 C C . GLY A 1 69 ? 0.659 -8.835 6.314 1.00 85.88 69 GLY A C 1
ATOM 566 O O . GLY A 1 69 ? 1.303 -7.892 6.779 1.00 85.88 69 GLY A O 1
ATOM 567 N N . ASP A 1 70 ? 1.220 -9.829 5.632 1.00 85.81 70 ASP A N 1
ATOM 568 C CA . ASP A 1 70 ? 2.645 -9.864 5.339 1.00 85.81 70 ASP A CA 1
ATOM 569 C C . ASP A 1 70 ? 3.045 -8.752 4.365 1.00 85.81 70 ASP A C 1
ATOM 571 O O . ASP A 1 70 ? 2.306 -8.382 3.447 1.00 85.81 70 ASP A O 1
ATOM 575 N N . ALA A 1 71 ? 4.267 -8.256 4.540 1.00 83.31 71 ALA A N 1
ATOM 576 C CA . ALA A 1 71 ? 4.862 -7.301 3.626 1.00 83.31 71 ALA A CA 1
ATOM 577 C C . ALA A 1 71 ? 5.029 -7.935 2.230 1.00 83.31 71 ALA A C 1
ATOM 579 O O . ALA A 1 71 ? 5.530 -9.054 2.090 1.00 83.31 71 ALA A O 1
ATOM 580 N N . ILE A 1 72 ? 4.576 -7.240 1.183 1.00 90.94 72 ILE A N 1
ATOM 581 C CA . ILE A 1 72 ? 4.510 -7.781 -0.186 1.00 90.94 72 ILE A CA 1
ATOM 582 C C . ILE A 1 72 ? 5.046 -6.791 -1.229 1.00 90.94 72 ILE A C 1
ATOM 584 O O . ILE A 1 72 ? 5.237 -5.614 -0.944 1.00 90.94 72 ILE A O 1
ATOM 588 N N . SER A 1 73 ? 5.312 -7.278 -2.445 1.00 95.44 73 SER A N 1
ATOM 589 C CA . SER A 1 73 ? 5.712 -6.447 -3.589 1.00 95.44 73 SER A CA 1
ATOM 590 C C . SER A 1 73 ? 4.530 -5.676 -4.186 1.00 95.44 73 SER A C 1
ATOM 592 O O . SER A 1 73 ? 3.368 -6.044 -3.981 1.00 95.44 73 SER A O 1
ATOM 594 N N . VAL A 1 74 ? 4.821 -4.648 -4.991 1.00 95.88 74 VAL A N 1
ATOM 595 C CA . VAL A 1 74 ? 3.800 -3.844 -5.693 1.00 95.88 74 VAL A CA 1
ATOM 596 C C . VAL A 1 74 ? 2.914 -4.717 -6.578 1.00 95.88 74 VAL A C 1
ATOM 598 O O . VAL A 1 74 ? 1.693 -4.589 -6.548 1.00 95.88 74 VAL A O 1
ATOM 601 N N . GLU A 1 75 ? 3.504 -5.657 -7.315 1.00 95.62 75 GLU A N 1
ATOM 602 C CA . GLU A 1 75 ? 2.761 -6.582 -8.176 1.00 95.62 75 GLU A CA 1
ATOM 603 C C . GLU A 1 75 ? 1.730 -7.405 -7.387 1.00 95.62 75 GLU A C 1
ATOM 605 O O . GLU A 1 75 ? 0.572 -7.529 -7.793 1.00 95.62 75 GLU A O 1
ATOM 610 N N . LYS A 1 76 ? 2.113 -7.912 -6.208 1.00 95.50 76 LYS A N 1
ATOM 611 C CA . LYS A 1 76 ? 1.192 -8.649 -5.333 1.00 95.50 76 LYS A CA 1
ATOM 612 C C . LYS A 1 76 ? 0.099 -7.751 -4.757 1.00 95.50 76 LYS A C 1
ATOM 614 O O . LYS A 1 76 ? -1.020 -8.230 -4.583 1.00 95.50 76 LYS A O 1
ATOM 619 N N . ILE A 1 77 ? 0.406 -6.487 -4.453 1.00 95.88 77 ILE A N 1
ATOM 620 C CA . ILE A 1 77 ? -0.593 -5.509 -3.997 1.00 95.88 77 ILE A CA 1
ATOM 621 C C . ILE A 1 77 ? -1.624 -5.280 -5.095 1.00 95.88 77 ILE A C 1
ATOM 623 O O . ILE A 1 77 ? -2.816 -5.406 -4.832 1.00 95.88 77 ILE A O 1
ATOM 627 N N . LEU A 1 78 ? -1.178 -5.016 -6.325 1.00 96.19 78 LEU A N 1
ATOM 628 C CA . LEU A 1 78 ? -2.061 -4.809 -7.473 1.00 96.19 78 LEU A CA 1
ATOM 629 C C . LEU A 1 78 ? -2.955 -6.032 -7.723 1.00 96.19 78 LEU A C 1
ATOM 631 O O . LEU A 1 78 ? -4.161 -5.881 -7.897 1.00 96.19 78 LEU A O 1
ATOM 635 N N . GLY A 1 79 ? -2.401 -7.247 -7.644 1.00 95.69 79 GLY A N 1
ATOM 636 C CA . GLY A 1 79 ? -3.170 -8.489 -7.793 1.00 95.69 79 GLY A CA 1
ATOM 637 C C . GLY A 1 79 ? -4.177 -8.771 -6.667 1.00 95.69 79 GLY A C 1
ATOM 638 O O . GLY A 1 79 ? -5.078 -9.586 -6.846 1.00 95.69 79 GLY A O 1
ATOM 639 N N . LYS A 1 80 ? -4.045 -8.113 -5.508 1.00 95.00 80 LYS A N 1
ATOM 640 C CA . LYS A 1 80 ? -4.944 -8.246 -4.347 1.00 95.00 80 LYS A 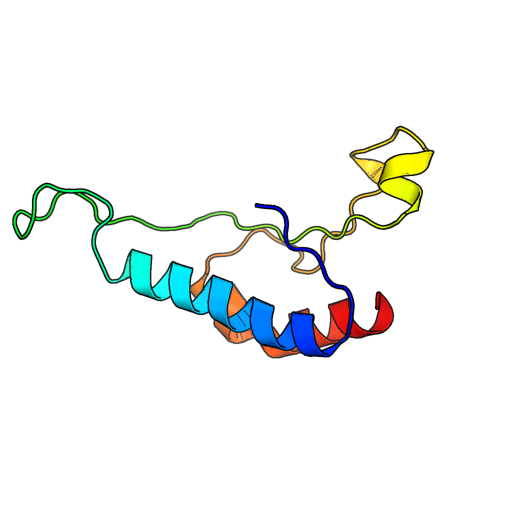CA 1
ATOM 641 C C . LYS A 1 80 ? -5.697 -6.951 -4.026 1.00 95.00 80 LYS A C 1
ATOM 643 O O . LYS A 1 80 ? -6.279 -6.841 -2.945 1.00 95.00 80 LYS A O 1
ATOM 648 N N . PHE A 1 81 ? -5.678 -5.973 -4.932 1.00 95.38 81 PHE A N 1
ATOM 649 C CA . PHE A 1 81 ? -6.133 -4.622 -4.621 1.00 95.38 81 PHE A CA 1
ATOM 650 C C . PHE A 1 81 ? -7.615 -4.574 -4.241 1.00 95.38 81 PHE A C 1
ATOM 652 O O . PHE A 1 81 ? -7.967 -3.883 -3.292 1.00 95.38 81 PHE A O 1
ATOM 659 N N . ASP A 1 82 ? -8.469 -5.366 -4.893 1.00 95.44 82 ASP A N 1
ATOM 660 C CA . ASP A 1 82 ? -9.894 -5.432 -4.550 1.00 95.44 82 ASP A CA 1
ATOM 661 C C . ASP A 1 82 ? -10.123 -5.881 -3.100 1.00 95.44 82 ASP A C 1
ATOM 663 O O . ASP A 1 82 ? -10.927 -5.282 -2.387 1.00 95.44 82 ASP A O 1
ATOM 667 N N . SER A 1 83 ? -9.379 -6.885 -2.626 1.00 94.56 83 SER A N 1
ATOM 668 C CA . SER A 1 83 ? -9.457 -7.341 -1.233 1.00 94.56 83 SER A CA 1
ATOM 669 C C . SER A 1 83 ? -8.972 -6.267 -0.259 1.00 94.56 83 SER A C 1
ATOM 671 O O . SER A 1 83 ? -9.605 -6.044 0.768 1.00 94.56 83 SER A O 1
ATOM 673 N N . ILE A 1 84 ? -7.881 -5.570 -0.595 1.00 93.81 84 ILE A N 1
ATOM 674 C CA . ILE A 1 84 ? -7.350 -4.457 0.210 1.00 93.81 84 ILE A CA 1
ATOM 675 C C . ILE A 1 84 ? -8.376 -3.321 0.284 1.00 93.81 84 ILE A C 1
ATOM 677 O O . ILE A 1 84 ? -8.654 -2.803 1.364 1.00 93.81 84 ILE A O 1
ATOM 681 N N . LYS A 1 85 ? -8.988 -2.970 -0.850 1.00 94.38 85 LYS A N 1
ATOM 682 C CA . LYS A 1 85 ? -10.048 -1.966 -0.937 1.00 94.38 85 LYS A CA 1
ATOM 683 C C . LYS A 1 85 ? -11.231 -2.332 -0.042 1.00 94.38 85 LYS A C 1
ATOM 685 O O . LYS A 1 85 ? -11.693 -1.478 0.707 1.00 94.38 85 LYS A O 1
ATOM 690 N N . GLN A 1 86 ? -11.698 -3.581 -0.065 1.00 94.12 86 GLN A N 1
ATOM 691 C CA . GLN A 1 86 ? -12.798 -4.018 0.805 1.00 94.12 86 GLN A CA 1
ATOM 692 C C . GLN A 1 86 ? -12.464 -3.904 2.298 1.00 94.12 86 GLN A C 1
ATOM 694 O O . GLN A 1 86 ? -13.344 -3.557 3.078 1.00 94.12 86 GLN A O 1
ATOM 699 N N . SER A 1 87 ? -11.208 -4.122 2.697 1.00 93.00 87 SER A N 1
ATOM 700 C CA . SER A 1 87 ? -10.768 -3.921 4.086 1.00 93.00 87 SER A CA 1
ATOM 701 C C . SER A 1 87 ? -10.715 -2.447 4.507 1.00 93.00 87 SER A C 1
ATOM 703 O O . SER A 1 87 ? -10.819 -2.156 5.694 1.00 93.00 87 SER A O 1
ATOM 705 N N . LEU A 1 88 ? -10.551 -1.520 3.556 1.00 91.88 88 LEU A N 1
ATOM 706 C CA . LEU A 1 88 ? -10.480 -0.076 3.815 1.00 91.88 88 LEU A CA 1
ATOM 707 C C . LEU A 1 88 ? -11.852 0.602 3.862 1.00 91.88 88 LEU A C 1
ATOM 709 O O . LEU A 1 88 ? -12.015 1.576 4.586 1.00 91.88 88 LEU A O 1
ATOM 713 N N . ILE A 1 89 ? -12.835 0.102 3.108 1.00 91.88 89 ILE A N 1
ATOM 714 C CA . ILE A 1 89 ? -14.178 0.703 3.018 1.00 91.88 89 ILE A CA 1
ATOM 715 C C . ILE A 1 89 ? -14.848 0.924 4.389 1.00 91.88 89 ILE A C 1
ATOM 717 O O . ILE A 1 89 ? -15.415 1.993 4.571 1.00 91.88 89 ILE A O 1
ATOM 721 N N . PRO A 1 90 ? -14.803 -0.012 5.357 1.00 90.06 90 PRO A N 1
ATOM 722 C CA . PRO A 1 90 ? -15.437 0.180 6.664 1.00 90.06 90 PRO A CA 1
ATOM 723 C C . PRO A 1 90 ? -14.778 1.247 7.549 1.00 90.06 90 PRO A C 1
ATOM 725 O O . PRO A 1 90 ? -15.319 1.557 8.607 1.00 90.06 90 PRO A O 1
ATOM 728 N N . LEU A 1 91 ? -13.596 1.739 7.168 1.00 84.00 91 LEU A N 1
ATOM 729 C CA . LEU A 1 91 ? -12.785 2.673 7.956 1.00 84.00 91 LEU A CA 1
ATOM 730 C C . LEU A 1 91 ? -12.996 4.139 7.537 1.00 84.00 91 LEU A C 1
ATOM 732 O O . LEU A 1 91 ? -12.351 5.023 8.098 1.00 84.00 91 LEU A O 1
ATOM 736 N N . VAL A 1 92 ? -13.863 4.383 6.547 1.00 81.75 92 VAL A N 1
ATOM 737 C CA . VAL A 1 92 ? -14.172 5.691 5.944 1.00 81.75 92 VAL A CA 1
ATOM 738 C C . VAL A 1 92 ? -15.655 5.985 6.089 1.00 81.75 92 VAL A C 1
ATOM 740 O O . VAL A 1 92 ? -15.987 7.124 6.478 1.00 81.75 92 VAL A O 1
#

pLDDT: mean 88.85, std 8.7, range [60.03, 97.62]

Radius of gyration: 15.63 Å; Cα contacts (8 Å, |Δi|>4): 91; chains: 1; bounding box: 38×22×44 Å

Solvent-accessible surface area (backbone atoms only — not comparable to full-atom values): 5769 Å² total; per-residue (Å²): 138,89,84,86,72,89,46,74,68,46,61,63,53,52,51,56,55,50,51,51,52,48,52,44,41,79,38,62,60,69,89,75,62,94,75,77,62,30,68,51,80,71,68,67,49,68,50,65,47,79,51,74,63,31,76,73,69,74,51,58,78,83,41,48,46,65,68,65,71,66,58,38,37,52,69,57,46,65,76,41,39,70,64,46,47,62,69,47,57,86,79,105

Foldseek 3Di:
DDQDDPDLVSLVVVLVVLVVLVVQLVDADDDPPPPPHGRDFDWQDWDWDQAPCCVVPVPNPVRTDTQPPTGGGSVVCNVCSVSSSVSCNVVD

Sequence (92 aa):
MIYDIYNQKDIDFLLYVFQSMKLLEDDYLGGSGTRGSGQIEFRDISINVKEEKYYNTGNYDEDLTNINGDAISVEKILGKFDSIKQSLIPLV

Mean predicted aligned error: 5.27 Å